Protein AF-A0A344LII2-F1 (afdb_monomer)

Mean predicted aligned error: 3.43 Å

Solvent-accessible surface area (backbone atoms only — not comparable to full-atom values): 6948 Å² total; per-residue (Å²): 117,78,36,62,15,60,24,76,42,76,51,73,57,97,92,41,60,36,29,12,34,24,28,34,39,36,34,71,33,99,56,63,45,78,45,84,61,60,64,88,84,49,86,62,33,64,39,76,83,86,32,40,70,47,46,50,24,28,54,50,14,34,52,52,17,49,54,53,44,38,75,73,72,46,90,60,77,44,26,28,38,29,38,61,43,35,56,57,53,89,89,25,59,36,50,37,29,22,15,37,9,14,20,41,6,41,20,40,40,70,74,45,44,92,50,47,41,82,48,80,72,102,44,46,43,72,42,76,50,75,84,129

pLDDT: mean 93.71, std 7.18, range [53.44, 98.75]

Nearest PDB structures (foldseek):
  7cdw-assembly1_A  TM=7.729E-01  e=9.338E-08  Mycobacterium tuberculosis H37Rv
  1dar-assembly1_A  TM=8.209E-01  e=4.385E-07  Thermus thermophilus HB8
  2rdo-assembly1_7  TM=7.997E-01  e=1.043E-06  Escherichia coli
  7cdw-assembly1_B  TM=6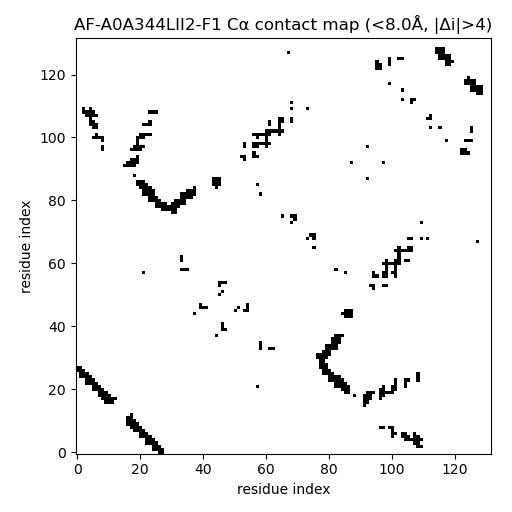.835E-01  e=1.353E-07  Mycobacterium tuberculosis H37Rv
  4fn5-assembly1_A  TM=7.026E-01  e=1.586E-05  Pseudomonas aeruginosa PAO1

Secondary structure (DSSP, 8-state):
--EEEEEEEEEEETTEEEEEEEEEEEEE-SS-EEEE-SPTT-TTB--TTTSHHHHHHHHHHHHHHHHHHHHTT---TTEEEEEEE-B--TTTB-HHHHHHHHHHHHHHHTT-GGGEEEEESSSEEEEEPPP-

Foldseek 3Di:
DKFKFKDWDWDDDPNATATKIWIKIKDFAPFEEEEEDADAPPQFADHCPPRVLLVVLLSQLLVVLLVQCVVVVADPGRMYMYGHGIGDDPRRYDSLNNSPRSNLRSCRRRVNNVQWDWDDDVGTDIDGDDDD

Structure (mmCIF, N/CA/C/O backbone):
data_AF-A0A344LII2-F1
#
_entry.id   AF-A0A344LII2-F1
#
loop_
_atom_site.group_PDB
_atom_site.id
_atom_site.type_symbol
_atom_site.label_atom_id
_atom_site.label_alt_id
_atom_site.label_comp_id
_atom_site.label_asym_id
_atom_site.label_entity_id
_atom_site.label_seq_id
_atom_site.pdbx_PDB_ins_code
_atom_site.Cartn_x
_atom_site.Cartn_y
_atom_site.Cartn_z
_atom_site.occupancy
_atom_site.B_iso_or_equiv
_atom_site.auth_seq_id
_atom_site.auth_comp_id
_atom_site.auth_asym_id
_atom_site.auth_atom_id
_atom_site.pdbx_PDB_model_num
ATOM 1 N N . MET A 1 1 ? -9.701 13.115 11.798 1.00 78.31 1 MET A N 1
ATOM 2 C CA . MET A 1 1 ? -8.265 13.469 11.869 1.00 78.31 1 MET A CA 1
ATOM 3 C C . MET A 1 1 ? -7.555 12.770 10.722 1.00 78.31 1 MET A C 1
ATOM 5 O O . MET A 1 1 ? -7.909 11.632 10.450 1.00 78.31 1 MET A O 1
ATOM 9 N N . THR A 1 2 ? -6.624 13.436 10.040 1.00 92.75 2 THR A N 1
ATOM 10 C CA . THR A 1 2 ? -5.835 12.817 8.960 1.00 92.75 2 THR A CA 1
ATOM 11 C C . THR A 1 2 ? -4.750 11.922 9.552 1.00 92.75 2 THR A C 1
ATOM 13 O O . THR A 1 2 ? -4.070 12.343 10.488 1.00 92.75 2 THR A O 1
ATOM 16 N N . ARG A 1 3 ? -4.586 10.711 9.015 1.00 97.00 3 ARG A N 1
ATOM 17 C CA . ARG A 1 3 ? -3.518 9.766 9.378 1.00 97.00 3 ARG A CA 1
ATOM 18 C C . ARG A 1 3 ? -2.672 9.451 8.149 1.00 97.00 3 ARG A C 1
ATOM 20 O O . ARG A 1 3 ? -3.129 9.603 7.017 1.00 97.00 3 ARG A O 1
ATOM 27 N N . VAL A 1 4 ? -1.438 9.034 8.375 1.00 98.44 4 VAL A N 1
ATOM 28 C CA . VAL A 1 4 ? -0.518 8.585 7.329 1.00 98.44 4 VAL A CA 1
ATOM 29 C C . VAL A 1 4 ? 0.030 7.249 7.783 1.00 98.44 4 VAL A C 1
ATOM 31 O O . VAL A 1 4 ? 0.334 7.108 8.964 1.00 98.44 4 VAL A O 1
ATOM 34 N N . GLY A 1 5 ? 0.135 6.307 6.855 1.00 98.50 5 GLY A N 1
ATOM 35 C CA . GLY A 1 5 ? 0.834 5.056 7.093 1.00 98.50 5 GLY A CA 1
ATOM 36 C C . GLY A 1 5 ? 1.766 4.733 5.943 1.00 98.50 5 GLY A C 1
ATOM 37 O O . GLY A 1 5 ? 1.548 5.165 4.807 1.00 98.50 5 GLY A O 1
ATOM 38 N N . GLU A 1 6 ? 2.843 4.029 6.245 1.00 98.50 6 GLU A N 1
ATOM 39 C CA . GLU A 1 6 ? 3.905 3.756 5.290 1.00 98.50 6 GLU A CA 1
ATOM 40 C C . GLU A 1 6 ? 4.548 2.409 5.581 1.00 98.50 6 GLU A C 1
ATOM 42 O O . GLU A 1 6 ? 4.914 2.114 6.714 1.00 98.50 6 GLU A O 1
ATOM 47 N N . PHE A 1 7 ? 4.758 1.603 4.542 1.00 98.25 7 PHE A N 1
ATOM 48 C CA . PHE A 1 7 ? 5.525 0.377 4.690 1.00 98.25 7 PHE A CA 1
ATOM 49 C C . PHE A 1 7 ? 6.483 0.174 3.529 1.00 98.25 7 PHE A C 1
ATOM 51 O O . PHE A 1 7 ? 6.113 0.299 2.360 1.00 98.25 7 PHE A O 1
ATOM 58 N N . ARG A 1 8 ? 7.727 -0.179 3.867 1.00 96.50 8 ARG A N 1
ATOM 59 C CA . ARG A 1 8 ? 8.783 -0.535 2.920 1.00 96.50 8 ARG A CA 1
ATOM 60 C C . ARG A 1 8 ? 9.226 -1.972 3.157 1.00 96.50 8 ARG A C 1
ATOM 62 O O . ARG A 1 8 ? 9.920 -2.272 4.127 1.00 96.50 8 ARG A O 1
ATOM 69 N N . LEU A 1 9 ? 8.896 -2.840 2.213 1.00 95.38 9 LEU A N 1
ATOM 70 C CA . LEU A 1 9 ? 9.478 -4.161 2.089 1.00 95.38 9 LEU A CA 1
ATOM 71 C C . LEU A 1 9 ? 10.742 -4.065 1.236 1.00 95.38 9 LEU A C 1
ATOM 73 O O . LEU A 1 9 ? 10.692 -3.697 0.068 1.00 95.38 9 LEU A O 1
ATOM 77 N N . GLN A 1 10 ? 11.882 -4.425 1.818 1.00 94.00 10 GLN A N 1
ATOM 78 C CA . GLN A 1 10 ? 13.121 -4.636 1.078 1.00 94.00 10 GLN A CA 1
ATOM 79 C C . GLN A 1 10 ? 13.845 -5.843 1.667 1.00 94.00 10 GLN A C 1
ATOM 81 O O . GLN A 1 10 ? 14.466 -5.754 2.727 1.00 94.00 10 GLN A O 1
ATOM 86 N N . ARG A 1 11 ? 13.703 -7.004 1.025 1.00 93.50 11 ARG A N 1
ATOM 87 C CA . ARG A 1 11 ? 14.237 -8.280 1.524 1.00 93.50 11 ARG A CA 1
ATOM 88 C C . ARG A 1 11 ? 14.723 -9.147 0.368 1.00 93.50 11 ARG A C 1
ATOM 90 O O . ARG A 1 11 ? 14.208 -9.058 -0.736 1.00 93.50 11 ARG A O 1
ATOM 97 N N . GLN A 1 12 ? 15.680 -10.030 0.641 1.00 92.56 12 GLN A N 1
ATOM 98 C CA . GLN A 1 12 ? 16.137 -11.045 -0.309 1.00 92.56 12 GLN A CA 1
ATOM 99 C C . GLN A 1 12 ? 15.658 -12.431 0.140 1.00 92.56 12 GLN A C 1
ATOM 101 O O . GLN A 1 12 ? 15.756 -12.774 1.323 1.00 92.56 12 GLN A O 1
ATOM 106 N N . LYS A 1 13 ? 15.147 -13.241 -0.792 1.00 91.56 13 LYS A N 1
ATOM 107 C CA . LYS A 1 13 ? 14.749 -14.640 -0.565 1.00 91.56 13 LYS A CA 1
ATOM 108 C C . LYS A 1 13 ? 15.155 -15.499 -1.757 1.00 91.56 13 LYS A C 1
ATOM 110 O O . LYS A 1 13 ? 14.941 -15.111 -2.900 1.00 91.56 13 LYS A O 1
ATOM 115 N N . ASN A 1 14 ? 15.748 -16.665 -1.490 1.00 89.19 14 ASN A N 1
ATOM 116 C CA . ASN A 1 14 ? 16.195 -17.619 -2.517 1.00 89.19 14 ASN A CA 1
ATOM 117 C C . ASN A 1 14 ? 17.069 -16.976 -3.615 1.00 89.19 14 ASN A C 1
ATOM 119 O O . ASN A 1 14 ? 16.919 -17.272 -4.793 1.00 89.19 14 ASN A O 1
ATOM 123 N N . GLY A 1 15 ? 17.949 -16.045 -3.232 1.00 89.19 15 GLY A N 1
ATOM 124 C CA . GLY A 1 15 ? 18.823 -15.329 -4.166 1.00 89.19 15 GLY A CA 1
ATOM 125 C C . GLY A 1 15 ? 18.171 -14.165 -4.925 1.00 89.19 15 GLY A C 1
ATOM 126 O O . GLY A 1 15 ? 18.907 -13.387 -5.519 1.00 89.19 15 GLY A O 1
ATOM 127 N N . ARG A 1 16 ? 16.846 -13.973 -4.849 1.00 90.25 16 ARG A N 1
ATOM 128 C CA . ARG A 1 16 ? 16.108 -12.878 -5.507 1.00 90.25 16 ARG A CA 1
ATOM 129 C C . ARG A 1 16 ? 15.772 -11.746 -4.530 1.00 90.25 16 ARG A C 1
ATOM 131 O O . ARG A 1 16 ? 15.392 -12.014 -3.387 1.00 90.25 16 ARG A O 1
ATOM 138 N N . GLY A 1 17 ? 15.936 -10.498 -4.969 1.00 90.88 17 GLY A N 1
ATOM 139 C CA . GLY A 1 17 ? 15.481 -9.306 -4.254 1.00 90.88 17 GLY A CA 1
ATOM 140 C C . GLY A 1 17 ? 13.976 -9.094 -4.416 1.00 90.88 17 GLY A C 1
ATOM 141 O O . GLY A 1 17 ? 13.404 -9.423 -5.452 1.00 90.88 17 GLY A O 1
ATOM 142 N N . TYR A 1 18 ? 13.342 -8.584 -3.365 1.00 93.06 18 TYR A N 1
ATOM 143 C CA . TYR A 1 18 ? 11.933 -8.216 -3.344 1.00 93.06 18 TYR A CA 1
ATOM 144 C C . TYR A 1 18 ? 11.799 -6.829 -2.739 1.00 93.06 18 TYR A C 1
ATOM 146 O O . TYR A 1 18 ? 12.246 -6.582 -1.609 1.00 93.06 18 TYR A O 1
ATOM 154 N N . PHE A 1 19 ? 11.161 -5.951 -3.495 1.00 94.62 19 PHE A N 1
ATOM 155 C CA . PHE A 1 19 ? 10.920 -4.575 -3.132 1.00 94.62 19 PHE A CA 1
ATOM 156 C C . PHE A 1 19 ? 9.446 -4.224 -3.315 1.00 94.62 19 PHE A C 1
ATOM 158 O O . PHE A 1 19 ? 8.845 -4.489 -4.353 1.00 94.62 19 PHE A O 1
ATOM 165 N N . GLY A 1 20 ? 8.893 -3.581 -2.295 1.00 95.00 20 GLY A N 1
ATOM 166 C CA . GLY A 1 20 ? 7.589 -2.942 -2.337 1.00 95.00 20 GLY A CA 1
ATOM 167 C C . GLY A 1 20 ? 7.582 -1.784 -1.355 1.00 95.00 20 GLY A C 1
ATOM 168 O O . GLY A 1 20 ? 8.055 -1.911 -0.227 1.00 95.00 20 GLY A O 1
ATOM 169 N N . HIS A 1 21 ? 7.074 -0.634 -1.770 1.00 97.00 21 HIS A N 1
ATOM 170 C CA . HIS A 1 21 ? 6.913 0.511 -0.884 1.00 97.00 21 HIS A CA 1
ATOM 171 C C . HIS A 1 21 ? 5.610 1.200 -1.212 1.00 97.00 21 HIS A C 1
ATOM 173 O O . HIS A 1 21 ? 5.367 1.512 -2.373 1.00 97.00 21 HIS A O 1
ATOM 179 N N . VAL A 1 22 ? 4.786 1.413 -0.194 1.00 98.31 22 VAL A N 1
ATOM 180 C CA . VAL A 1 22 ? 3.506 2.103 -0.320 1.00 98.31 22 VAL A CA 1
ATOM 181 C C . VAL A 1 22 ? 3.364 3.057 0.855 1.00 98.31 22 VAL A C 1
ATOM 183 O O . VAL A 1 22 ? 3.638 2.702 2.004 1.00 98.31 22 VAL A O 1
ATOM 186 N N . LYS A 1 23 ? 2.917 4.274 0.557 1.00 98.62 23 LYS A N 1
ATOM 187 C CA . LYS A 1 23 ? 2.514 5.280 1.533 1.00 98.62 23 LYS A CA 1
ATOM 188 C C . LYS A 1 23 ? 1.070 5.667 1.278 1.00 98.62 23 LYS A C 1
ATOM 190 O O . LYS A 1 23 ? 0.709 6.035 0.157 1.00 98.62 23 LYS A O 1
ATOM 195 N N . VAL A 1 24 ? 0.267 5.641 2.332 1.00 98.75 24 VAL A N 1
ATOM 196 C CA . VAL A 1 24 ? -1.145 6.009 2.288 1.00 98.75 24 VAL A CA 1
ATOM 197 C C . VAL A 1 24 ? -1.430 7.236 3.138 1.00 98.75 24 VAL A C 1
ATOM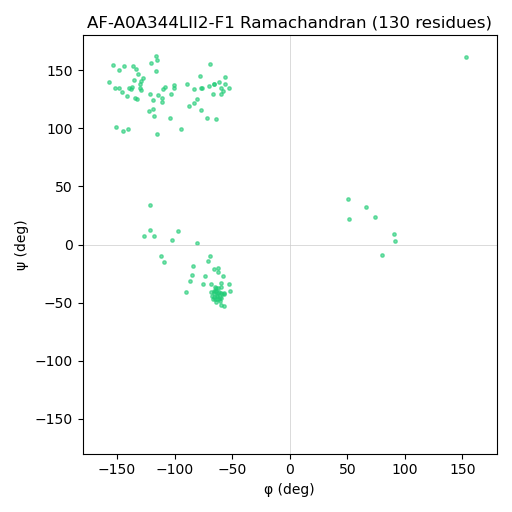 199 O O . VAL A 1 24 ? -0.804 7.472 4.173 1.00 98.75 24 VAL A O 1
ATOM 202 N N . ARG A 1 25 ? -2.420 8.014 2.711 1.00 98.69 25 ARG A N 1
ATOM 203 C CA . ARG A 1 25 ? -3.048 9.068 3.501 1.00 98.69 25 ARG A CA 1
ATOM 204 C C . ARG A 1 25 ? -4.492 8.674 3.760 1.00 98.69 25 ARG A C 1
ATOM 206 O O . ARG A 1 25 ? -5.223 8.368 2.827 1.00 98.69 25 ARG A O 1
ATOM 213 N N . VAL A 1 26 ? -4.898 8.714 5.020 1.00 98.12 26 VAL A N 1
ATOM 214 C CA . VAL A 1 26 ? -6.258 8.399 5.458 1.00 98.12 26 VAL A CA 1
ATOM 215 C C . VAL A 1 26 ? -6.929 9.680 5.933 1.00 98.12 26 VAL A C 1
ATOM 217 O O . VAL A 1 26 ? -6.434 10.343 6.848 1.00 98.12 26 VAL A O 1
ATOM 220 N N . THR A 1 27 ? -8.061 10.035 5.338 1.00 97.69 27 THR A N 1
ATOM 221 C CA . THR A 1 27 ? -8.842 11.231 5.684 1.00 97.69 27 THR A CA 1
ATOM 222 C C . THR A 1 27 ? -10.296 10.866 5.963 1.00 97.69 27 THR A C 1
ATOM 224 O O . THR A 1 27 ? -10.836 10.007 5.269 1.00 97.69 27 THR A O 1
ATOM 227 N N . PRO A 1 28 ? -10.970 11.516 6.931 1.00 96.50 28 PRO A N 1
ATOM 228 C CA . PRO A 1 28 ? -12.408 11.339 7.110 1.00 96.50 28 PRO A CA 1
ATOM 229 C C . PRO A 1 28 ? -13.170 11.658 5.820 1.00 96.50 28 PRO A C 1
ATOM 231 O O . PRO A 1 28 ? -12.863 12.643 5.150 1.00 96.50 28 PRO A O 1
ATOM 234 N N . SER A 1 29 ? -14.164 10.842 5.491 1.00 95.31 29 SER A N 1
ATOM 235 C CA . SER A 1 29 ? -15.003 10.993 4.304 1.00 95.31 29 SER A CA 1
ATOM 236 C C . SER A 1 29 ? -16.410 10.469 4.582 1.00 95.31 29 SER A C 1
ATOM 238 O O . SER A 1 29 ? -16.593 9.533 5.355 1.00 95.31 29 SER A O 1
ATOM 240 N N . ALA A 1 30 ? -17.417 11.038 3.915 1.00 91.19 30 ALA A N 1
ATOM 241 C CA . ALA A 1 30 ? -18.780 10.506 3.955 1.00 91.19 30 ALA A CA 1
ATOM 242 C C . ALA A 1 30 ? -18.888 9.122 3.286 1.00 91.19 30 ALA A C 1
ATOM 244 O O . ALA A 1 30 ? -19.834 8.380 3.540 1.00 91.19 30 ALA A O 1
ATOM 245 N N . THR A 1 31 ? -17.935 8.773 2.417 1.00 90.56 31 THR A N 1
ATOM 246 C CA . THR A 1 31 ? -17.910 7.501 1.693 1.00 90.56 31 THR A CA 1
ATOM 247 C C . THR A 1 31 ? -16.514 6.900 1.736 1.00 90.56 31 THR A C 1
ATOM 249 O O . THR A 1 31 ? -15.537 7.546 1.344 1.00 90.56 31 THR A O 1
ATOM 252 N N . SER A 1 32 ? -16.432 5.649 2.189 1.00 93.44 32 SER A N 1
ATOM 253 C CA . SER A 1 32 ? -15.179 4.902 2.198 1.00 93.44 32 SER A CA 1
ATOM 254 C C . SER A 1 32 ? -14.715 4.623 0.772 1.00 93.44 32 SER A C 1
ATOM 256 O O . SER A 1 32 ? -15.491 4.150 -0.057 1.00 93.44 32 SER A O 1
ATOM 258 N N . SER A 1 33 ? -13.457 4.928 0.470 1.00 96.69 33 SER A N 1
ATOM 259 C CA . SER A 1 33 ? -12.886 4.717 -0.864 1.00 96.69 33 SER A CA 1
ATOM 260 C C . SER A 1 33 ? -11.376 4.521 -0.801 1.00 96.69 33 SER A C 1
ATOM 262 O O . SER A 1 33 ? -10.722 4.996 0.125 1.00 96.69 33 SER A O 1
ATOM 264 N N . VAL A 1 34 ? -10.839 3.817 -1.797 1.00 98.19 34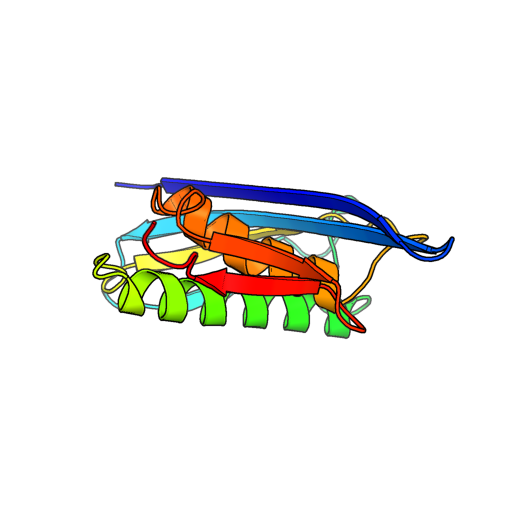 VAL A N 1
ATOM 265 C CA . VAL A 1 34 ? -9.399 3.675 -2.032 1.00 98.19 34 VAL A CA 1
ATOM 266 C C . VAL A 1 34 ? -9.093 4.253 -3.404 1.00 98.19 34 VAL A C 1
ATOM 268 O O . VAL A 1 34 ? -9.700 3.826 -4.389 1.00 98.19 34 VAL A O 1
ATOM 271 N N . SER A 1 35 ? -8.169 5.206 -3.477 1.00 98.00 35 SER A N 1
ATOM 272 C CA . SER A 1 35 ? -7.818 5.881 -4.727 1.00 98.00 35 SER A CA 1
ATOM 273 C C . SER A 1 35 ? -6.314 6.046 -4.904 1.00 98.00 35 SER A C 1
ATOM 275 O O . SER A 1 35 ? -5.550 6.147 -3.944 1.00 98.00 35 SER A O 1
ATOM 277 N N . TRP A 1 36 ? -5.897 6.118 -6.163 1.00 98.00 36 TRP A N 1
ATOM 278 C CA . TRP A 1 36 ? -4.552 6.522 -6.544 1.00 98.00 36 TRP A CA 1
ATOM 279 C C . TRP A 1 36 ? -4.473 8.050 -6.572 1.00 98.00 36 TRP A C 1
ATOM 281 O O . TRP A 1 36 ? -5.252 8.682 -7.282 1.00 98.00 36 TRP A O 1
ATOM 291 N N . ALA A 1 37 ? -3.573 8.647 -5.793 1.00 97.44 37 ALA A N 1
ATOM 292 C CA . ALA A 1 37 ? -3.411 10.102 -5.706 1.00 97.44 37 ALA A CA 1
ATOM 293 C C . ALA A 1 37 ? -1.994 10.567 -6.079 1.00 97.44 37 ALA A C 1
ATOM 295 O O . ALA A 1 37 ? -1.632 11.719 -5.829 1.00 97.44 37 ALA A O 1
ATOM 296 N N . ILE A 1 38 ? -1.185 9.681 -6.665 1.00 96.25 38 ILE A N 1
ATOM 297 C CA . ILE A 1 38 ? 0.130 10.031 -7.200 1.00 96.25 38 ILE A CA 1
ATOM 298 C C . ILE A 1 38 ? -0.073 10.671 -8.580 1.00 96.25 38 ILE A C 1
ATOM 300 O O . ILE A 1 38 ? -0.723 10.054 -9.427 1.00 96.25 38 ILE A O 1
ATOM 304 N N . PRO A 1 39 ? 0.454 11.884 -8.824 1.00 91.81 39 PRO A N 1
ATOM 305 C CA . PRO A 1 39 ? 0.378 12.516 -10.134 1.00 91.81 39 PRO A CA 1
ATOM 306 C C . PRO A 1 39 ? 1.089 11.695 -11.210 1.00 91.81 39 PRO A C 1
ATOM 308 O O . PRO A 1 39 ? 2.198 11.201 -10.992 1.00 91.81 39 PRO A O 1
ATOM 311 N N . ASP A 1 40 ? 0.488 11.630 -12.397 1.00 86.12 40 ASP A N 1
ATOM 312 C CA . ASP A 1 40 ? 1.169 11.095 -13.573 1.00 86.12 40 ASP A CA 1
ATOM 313 C C . ASP A 1 40 ? 2.455 11.898 -13.836 1.00 86.12 40 ASP A C 1
ATOM 315 O O . ASP A 1 40 ? 2.456 13.133 -13.844 1.00 86.12 40 ASP A O 1
ATOM 319 N N . GLY A 1 41 ? 3.562 11.190 -14.055 1.00 83.69 41 GLY A N 1
ATOM 320 C CA . GLY A 1 41 ? 4.875 11.779 -14.304 1.00 83.69 41 GLY A CA 1
ATOM 321 C C . GLY A 1 41 ? 5.747 11.998 -13.066 1.00 83.69 41 GLY A C 1
ATOM 322 O O . GLY A 1 41 ? 6.849 12.518 -13.230 1.00 83.69 41 GLY A O 1
ATOM 323 N N . ASP A 1 42 ? 5.319 11.599 -11.859 1.00 89.75 42 ASP A N 1
ATOM 324 C CA . ASP A 1 42 ? 6.224 11.508 -10.701 1.00 89.75 42 ASP A CA 1
ATOM 325 C C . ASP A 1 42 ? 7.300 10.431 -10.950 1.00 89.75 42 ASP A C 1
ATOM 327 O O . ASP A 1 42 ? 6.992 9.241 -10.894 1.00 89.75 42 ASP A O 1
ATOM 331 N N . PRO A 1 43 ? 8.572 10.799 -11.186 1.00 86.69 43 PRO A N 1
ATOM 332 C CA . PRO A 1 43 ? 9.600 9.839 -11.577 1.00 86.69 43 PRO A CA 1
ATOM 333 C C . PRO A 1 43 ? 10.017 8.895 -10.443 1.00 86.69 43 PRO A C 1
ATOM 335 O O . PRO A 1 43 ? 10.713 7.916 -10.701 1.00 86.69 43 PRO A O 1
ATOM 338 N N . ALA A 1 44 ? 9.657 9.197 -9.192 1.00 88.56 44 ALA A N 1
ATOM 339 C CA . ALA A 1 44 ? 9.991 8.351 -8.053 1.00 88.56 44 ALA A CA 1
ATOM 340 C C . ALA A 1 44 ? 8.986 7.208 -7.859 1.00 88.56 44 ALA A C 1
ATOM 342 O O . ALA A 1 44 ? 9.301 6.234 -7.170 1.00 88.56 44 ALA A O 1
ATOM 343 N N . SER A 1 45 ? 7.793 7.321 -8.446 1.00 92.62 45 SER A N 1
ATOM 344 C CA . SER A 1 45 ? 6.665 6.442 -8.158 1.00 92.62 45 SER A CA 1
ATOM 345 C C . SER A 1 45 ? 6.242 5.598 -9.362 1.00 92.62 45 SER A C 1
ATOM 347 O O . SER A 1 45 ? 6.510 5.944 -10.512 1.00 92.62 45 SER A O 1
ATOM 349 N N . LEU A 1 46 ? 5.543 4.497 -9.088 1.00 92.75 46 LEU A N 1
ATOM 350 C CA . LEU A 1 46 ? 4.865 3.677 -10.091 1.00 92.75 46 LEU A CA 1
ATOM 351 C C . LEU A 1 46 ? 3.878 4.527 -10.902 1.00 92.75 46 LEU A C 1
ATOM 353 O O . LEU A 1 46 ? 3.221 5.419 -10.364 1.00 92.75 46 LEU A O 1
ATOM 357 N N . GLN A 1 47 ? 3.753 4.230 -12.191 1.00 92.38 47 GLN A N 1
ATOM 358 C CA . GLN A 1 47 ? 2.878 4.941 -13.117 1.00 92.38 47 GLN A CA 1
ATOM 359 C C . GLN A 1 47 ? 1.701 4.062 -13.534 1.00 92.38 47 GLN A C 1
ATOM 361 O O . GLN A 1 47 ? 1.884 2.928 -13.970 1.00 92.38 47 GLN A O 1
ATOM 366 N N . THR A 1 48 ? 0.487 4.616 -13.506 1.00 91.50 48 THR A N 1
ATOM 367 C CA . THR A 1 48 ? -0.769 3.903 -13.825 1.00 91.50 48 THR A CA 1
ATOM 368 C C . THR A 1 48 ? -0.749 3.193 -15.181 1.00 91.50 48 THR A C 1
ATOM 370 O O . THR A 1 48 ? -1.334 2.124 -15.332 1.00 91.50 48 THR A O 1
ATOM 373 N N . ARG A 1 49 ? -0.056 3.768 -16.173 1.00 88.38 49 ARG A N 1
ATOM 374 C CA . ARG A 1 49 ? 0.043 3.204 -17.525 1.00 88.38 49 ARG A CA 1
ATOM 375 C C . ARG A 1 49 ? 1.223 2.252 -17.721 1.00 88.38 49 ARG A C 1
ATOM 377 O O . ARG A 1 49 ? 1.072 1.278 -18.451 1.00 88.38 49 ARG A O 1
ATOM 384 N N . ALA A 1 50 ? 2.393 2.573 -17.171 1.00 88.94 50 ALA A N 1
ATOM 385 C CA . ALA A 1 50 ? 3.614 1.799 -17.413 1.00 88.94 50 ALA A CA 1
ATOM 386 C C . ALA A 1 50 ? 3.754 0.614 -16.449 1.00 88.94 50 ALA A C 1
ATOM 388 O O . ALA A 1 50 ? 4.260 -0.427 -16.847 1.00 88.94 50 ALA A O 1
ATOM 389 N N . ASP A 1 51 ? 3.239 0.762 -15.229 1.00 92.06 51 ASP A N 1
ATOM 390 C CA . ASP A 1 51 ? 3.417 -0.165 -14.113 1.00 92.06 5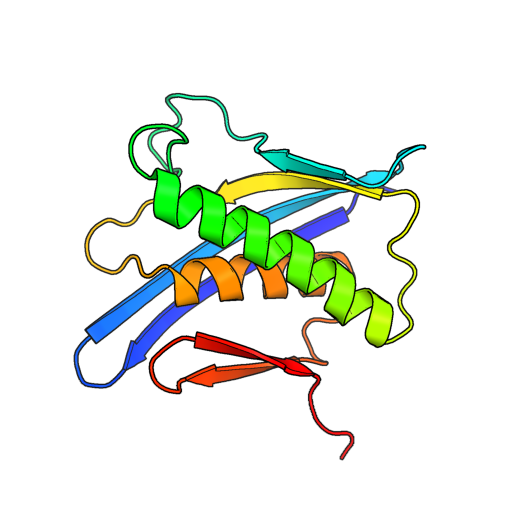1 ASP A CA 1
ATOM 391 C C . ASP A 1 51 ? 2.062 -0.694 -13.612 1.00 92.06 51 ASP A C 1
ATOM 393 O O . ASP A 1 51 ? 1.862 -0.900 -12.414 1.00 92.06 51 ASP A O 1
ATOM 397 N N . ALA A 1 52 ? 1.100 -0.866 -14.528 1.00 93.88 52 ALA A N 1
ATOM 398 C CA . ALA A 1 52 ? -0.298 -1.165 -14.211 1.00 93.88 52 ALA A CA 1
ATOM 399 C C . ALA A 1 52 ? -0.464 -2.363 -13.258 1.00 93.88 52 ALA A C 1
ATOM 401 O O . ALA A 1 52 ? -1.269 -2.295 -12.336 1.00 93.88 52 ALA A O 1
ATOM 402 N N . GLU A 1 53 ? 0.329 -3.426 -13.426 1.00 95.56 53 GLU A N 1
ATOM 403 C CA . GLU A 1 53 ? 0.289 -4.608 -12.550 1.00 95.56 53 GLU A CA 1
ATOM 404 C C . GLU A 1 53 ? 0.657 -4.276 -11.095 1.00 95.56 53 GLU A C 1
ATOM 406 O O . GLU A 1 53 ? -0.034 -4.682 -10.162 1.00 95.56 53 GLU A O 1
ATOM 411 N N . PHE A 1 54 ? 1.679 -3.445 -10.885 1.00 96.25 54 PHE A N 1
ATOM 412 C CA . PHE A 1 54 ? 2.110 -3.027 -9.553 1.00 96.25 54 PHE A CA 1
ATOM 413 C C . PHE A 1 54 ? 1.166 -1.990 -8.940 1.00 96.25 54 PHE A C 1
ATOM 415 O O . PHE A 1 54 ? 0.947 -1.994 -7.729 1.00 96.25 54 PHE A O 1
ATOM 422 N N . VAL A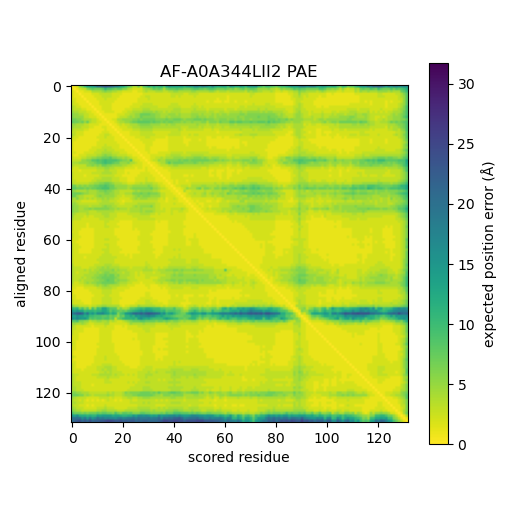 1 55 ? 0.579 -1.116 -9.761 1.00 96.81 55 VAL A N 1
ATOM 423 C CA . VAL A 1 55 ? -0.454 -0.169 -9.317 1.00 96.81 55 VAL A CA 1
ATOM 424 C C . VAL A 1 55 ? -1.693 -0.918 -8.832 1.00 96.81 55 VAL A C 1
ATOM 426 O O . VAL A 1 55 ? -2.186 -0.639 -7.737 1.00 96.81 55 VAL A O 1
ATOM 429 N N . GLU A 1 56 ? -2.160 -1.911 -9.589 1.00 97.81 56 GLU A N 1
ATOM 430 C CA . GLU A 1 56 ? -3.272 -2.763 -9.166 1.00 97.81 56 GLU A CA 1
ATOM 431 C C . GLU A 1 56 ? -2.913 -3.584 -7.923 1.00 97.81 56 GLU A C 1
ATOM 433 O O . GLU A 1 56 ? -3.724 -3.659 -6.999 1.00 97.81 56 GLU A O 1
ATOM 438 N N . ALA A 1 57 ? -1.688 -4.114 -7.827 1.00 97.94 57 ALA A N 1
ATOM 439 C CA . ALA A 1 57 ? -1.217 -4.804 -6.626 1.00 97.94 57 ALA A CA 1
ATOM 440 C C . ALA A 1 57 ? -1.227 -3.890 -5.387 1.00 97.94 57 ALA A C 1
ATOM 442 O O . ALA A 1 57 ? -1.669 -4.308 -4.316 1.00 97.94 57 ALA A O 1
ATOM 443 N N . ALA A 1 58 ? -0.805 -2.629 -5.522 1.00 98.38 58 ALA A N 1
ATOM 444 C CA . ALA A 1 58 ? -0.835 -1.653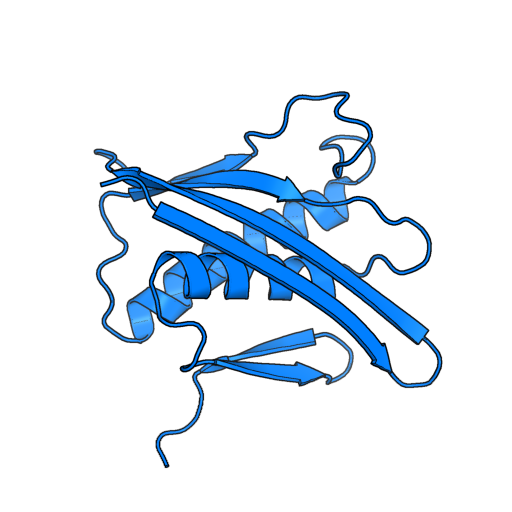 -4.434 1.00 98.38 58 ALA A CA 1
ATOM 445 C C . ALA A 1 58 ? -2.275 -1.317 -4.012 1.00 98.38 58 ALA A C 1
ATOM 447 O O . ALA A 1 58 ? -2.586 -1.309 -2.820 1.00 98.38 58 ALA A O 1
ATOM 448 N N . LEU A 1 59 ? -3.169 -1.076 -4.978 1.00 98.69 59 LEU A N 1
ATOM 449 C CA . LEU A 1 59 ? -4.586 -0.802 -4.721 1.00 98.69 59 LEU A CA 1
ATOM 450 C C . LEU A 1 59 ? -5.284 -1.993 -4.058 1.00 98.69 59 LEU A C 1
ATOM 452 O O . LEU A 1 59 ? -6.034 -1.802 -3.099 1.00 98.69 59 LEU A O 1
ATOM 456 N N . ALA A 1 60 ? -5.035 -3.210 -4.546 1.00 98.62 60 ALA A N 1
ATOM 457 C CA . ALA A 1 60 ? -5.537 -4.441 -3.94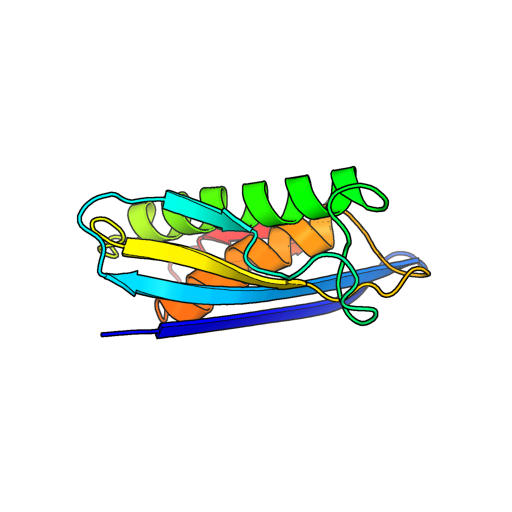9 1.00 98.62 60 ALA A CA 1
ATOM 458 C C . ALA A 1 60 ? -5.011 -4.613 -2.518 1.00 98.62 60 ALA A C 1
ATOM 460 O O . ALA A 1 60 ? -5.804 -4.815 -1.606 1.00 98.62 60 ALA A O 1
ATOM 461 N N . GLY A 1 61 ? -3.709 -4.409 -2.295 1.00 98.56 61 GLY A N 1
ATOM 462 C CA . GLY A 1 61 ? -3.104 -4.483 -0.966 1.00 98.56 61 GLY A CA 1
ATOM 463 C C . GLY A 1 61 ? -3.719 -3.499 0.029 1.00 98.56 61 GLY A C 1
ATOM 464 O O . GLY A 1 61 ? -4.018 -3.861 1.162 1.00 98.56 61 GLY A O 1
ATOM 465 N N . VAL A 1 62 ? -3.983 -2.259 -0.389 1.00 98.75 62 VAL A N 1
ATOM 466 C CA . VAL A 1 62 ? -4.650 -1.266 0.469 1.00 98.75 62 VAL A CA 1
ATOM 467 C C . VAL A 1 62 ? -6.096 -1.666 0.790 1.00 98.75 62 VAL A C 1
ATOM 469 O O . VAL A 1 62 ? -6.532 -1.508 1.931 1.00 98.75 62 VAL A O 1
ATOM 472 N N . ARG A 1 63 ? -6.845 -2.205 -0.180 1.00 98.62 63 ARG A N 1
ATOM 473 C CA . ARG A 1 63 ? -8.217 -2.700 0.048 1.00 98.62 63 ARG A CA 1
ATOM 474 C C . ARG A 1 63 ? -8.225 -3.877 1.026 1.00 98.62 63 ARG A C 1
ATOM 476 O O . ARG A 1 63 ? -8.928 -3.818 2.031 1.00 98.62 63 ARG A O 1
ATOM 483 N N . ASP A 1 64 ? -7.374 -4.870 0.791 1.00 98.38 64 ASP A N 1
ATOM 484 C CA . ASP A 1 64 ? -7.242 -6.040 1.660 1.00 98.38 64 ASP A CA 1
ATOM 485 C C . ASP A 1 64 ? -6.775 -5.639 3.067 1.00 98.38 64 ASP A C 1
ATOM 487 O O . ASP A 1 64 ? -7.253 -6.172 4.066 1.00 98.38 64 ASP A O 1
ATOM 491 N N . GLY A 1 65 ? -5.885 -4.646 3.173 1.00 98.12 65 GLY A N 1
ATOM 492 C CA . GLY A 1 65 ? -5.455 -4.083 4.451 1.00 98.12 65 GLY A CA 1
ATOM 493 C C . GLY A 1 65 ? -6.593 -3.453 5.246 1.00 98.12 65 GLY A C 1
ATOM 494 O O . GLY A 1 65 ? -6.675 -3.667 6.456 1.00 98.12 65 GLY A O 1
ATOM 495 N N . LEU A 1 66 ? -7.505 -2.730 4.589 1.00 97.75 66 LEU A N 1
ATOM 496 C CA . LEU A 1 66 ? -8.700 -2.194 5.248 1.00 97.75 66 LEU A CA 1
ATOM 497 C C . LEU A 1 66 ? -9.603 -3.313 5.768 1.00 97.75 66 LEU A C 1
ATOM 499 O O . LEU A 1 66 ? -10.075 -3.234 6.903 1.00 97.75 66 LEU A O 1
ATOM 503 N N . ASP A 1 67 ? -9.814 -4.361 4.973 1.00 97.12 67 ASP A N 1
ATOM 504 C CA . ASP A 1 67 ? -10.646 -5.498 5.369 1.00 97.12 67 ASP A CA 1
ATOM 505 C C . ASP A 1 67 ? -10.030 -6.278 6.539 1.00 97.12 67 ASP A C 1
ATOM 507 O O . ASP A 1 67 ? -10.727 -6.620 7.498 1.00 97.12 67 ASP A O 1
ATOM 511 N N . LEU A 1 68 ? -8.713 -6.486 6.519 1.00 96.75 68 LEU A N 1
ATOM 512 C CA . LEU A 1 68 ? -7.975 -7.130 7.602 1.00 96.75 68 LEU A CA 1
ATOM 513 C C . LEU A 1 68 ? -8.001 -6.307 8.896 1.00 96.75 68 LEU A C 1
ATOM 515 O O . LEU A 1 68 ? -8.284 -6.844 9.966 1.00 96.75 68 LEU A O 1
ATOM 519 N N . VAL A 1 69 ? -7.746 -5.000 8.817 1.00 96.38 69 VAL A N 1
ATOM 520 C CA . VAL A 1 69 ? -7.802 -4.104 9.982 1.00 96.38 69 VAL A CA 1
ATOM 521 C C . VAL A 1 69 ? -9.228 -4.026 10.544 1.00 96.38 69 VAL A C 1
ATOM 523 O O . VAL A 1 69 ? -9.400 -4.057 11.766 1.00 96.38 69 VAL A O 1
ATOM 526 N N . ARG A 1 70 ? -10.260 -4.032 9.687 1.00 95.81 70 ARG A N 1
ATOM 527 C CA . ARG A 1 70 ? -11.667 -4.139 10.113 1.00 95.81 70 ARG A CA 1
ATOM 528 C C . ARG A 1 70 ? -11.926 -5.443 10.869 1.00 95.81 70 ARG A C 1
ATOM 530 O O . ARG A 1 70 ? -12.545 -5.421 11.931 1.00 95.81 70 ARG A O 1
ATOM 537 N N . ALA A 1 71 ? -11.428 -6.571 10.362 1.00 95.31 71 ALA A N 1
ATOM 538 C CA . ALA A 1 71 ? -11.586 -7.878 11.003 1.00 95.31 71 ALA A CA 1
ATOM 539 C C . ALA A 1 71 ? -10.920 -7.955 12.393 1.00 95.31 71 ALA A C 1
ATOM 541 O O . ALA A 1 71 ? -11.348 -8.737 13.239 1.00 95.31 71 ALA A O 1
ATOM 542 N N . LEU A 1 72 ? -9.920 -7.109 12.659 1.00 93.81 72 LEU A N 1
ATOM 543 C CA . LEU A 1 72 ? -9.280 -6.959 13.971 1.00 93.81 72 LEU A CA 1
ATOM 544 C C . LEU A 1 72 ? -10.059 -6.072 14.963 1.00 93.81 72 LEU A C 1
ATOM 546 O O . LEU A 1 72 ? -9.590 -5.880 16.093 1.00 93.81 72 LEU A O 1
ATOM 550 N N . GLY A 1 73 ? -11.225 -5.551 14.561 1.00 93.94 73 GLY A N 1
ATOM 551 C CA . GLY A 1 73 ? -12.114 -4.720 15.378 1.00 93.94 73 GLY A CA 1
ATOM 552 C C . GLY A 1 73 ? -11.857 -3.215 15.279 1.00 93.94 73 GLY A C 1
ATOM 553 O O . GLY A 1 73 ? -12.428 -2.453 16.057 1.00 93.94 73 GLY A O 1
ATOM 554 N N . THR A 1 74 ? -11.006 -2.771 14.353 1.00 93.50 74 THR A N 1
ATOM 555 C CA . THR A 1 74 ? -10.719 -1.347 14.155 1.00 93.50 74 THR A CA 1
ATOM 556 C C . THR A 1 74 ? -11.778 -0.700 13.263 1.00 93.50 74 THR A C 1
ATOM 558 O O . THR A 1 74 ? -12.115 -1.217 12.198 1.00 93.50 74 THR A O 1
ATOM 561 N N . GLU A 1 75 ? -12.278 0.468 13.666 1.00 92.06 75 GLU A N 1
ATOM 562 C CA . GLU A 1 75 ? -13.203 1.260 12.853 1.00 92.06 75 GLU A CA 1
ATOM 563 C C . GLU A 1 75 ? -12.469 1.887 11.657 1.00 92.06 75 GLU A C 1
ATOM 565 O O . GLU A 1 75 ? -11.646 2.795 11.812 1.00 92.06 75 GLU A O 1
ATOM 570 N N . VAL A 1 76 ? -12.761 1.376 10.458 1.00 92.31 76 VAL A N 1
ATOM 571 C CA . VAL A 1 76 ? -12.196 1.857 9.184 1.00 92.31 76 VAL A CA 1
ATOM 572 C C . VAL A 1 76 ? -13.216 2.592 8.314 1.00 92.31 76 VAL A C 1
ATOM 574 O O . VAL A 1 76 ? -12.836 3.293 7.378 1.00 92.31 76 VAL A O 1
ATOM 577 N N . ASP A 1 77 ? -14.509 2.456 8.610 1.00 93.00 77 ASP A N 1
ATOM 578 C CA . ASP A 1 77 ? -15.565 3.094 7.827 1.00 93.00 77 ASP A CA 1
ATOM 579 C C . ASP A 1 77 ? -15.551 4.618 8.017 1.00 93.00 77 ASP A C 1
ATOM 581 O O . ASP A 1 77 ? -15.013 5.138 8.996 1.00 93.00 77 ASP A O 1
ATOM 585 N N . GLY A 1 78 ? -16.078 5.357 7.037 1.00 94.12 78 GLY A N 1
ATOM 586 C CA . GLY A 1 78 ? -16.052 6.823 7.060 1.00 94.12 78 GLY A CA 1
ATOM 587 C C . GLY A 1 78 ? -14.676 7.426 6.754 1.00 94.12 78 GLY A C 1
ATOM 588 O O . GLY A 1 78 ? -14.392 8.558 7.151 1.00 94.12 78 GLY A O 1
ATOM 589 N N . HIS A 1 79 ? -13.809 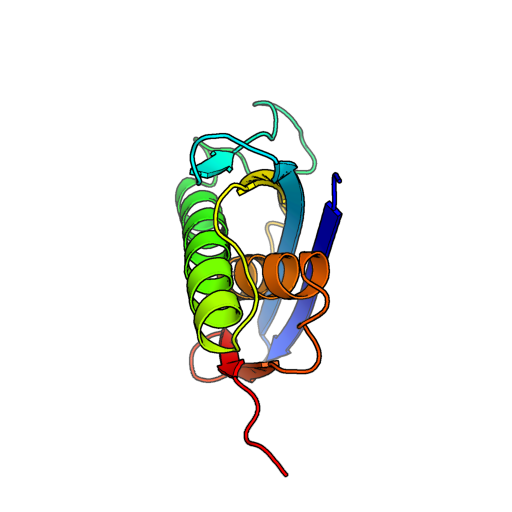6.683 6.056 1.00 95.94 79 HIS A N 1
ATOM 590 C CA . HIS A 1 79 ? -12.475 7.138 5.673 1.00 95.94 79 HIS A CA 1
ATOM 591 C C . HIS A 1 79 ? -12.192 6.910 4.184 1.00 95.94 79 HIS A C 1
ATOM 593 O O . HIS A 1 79 ? -12.421 5.831 3.644 1.00 95.94 79 HIS A O 1
ATOM 599 N N . GLN A 1 80 ? -11.635 7.923 3.527 1.00 97.25 80 GLN A N 1
ATOM 600 C CA . GLN A 1 80 ? -10.970 7.784 2.235 1.00 97.25 80 GLN A CA 1
ATOM 601 C C . GLN A 1 80 ? -9.493 7.460 2.472 1.00 97.25 80 GLN A C 1
ATOM 603 O O . GLN A 1 80 ? -8.854 8.068 3.335 1.00 97.25 80 GLN A O 1
ATOM 608 N N . VAL A 1 81 ? -8.955 6.526 1.689 1.00 98.38 81 VAL A N 1
ATOM 609 C CA . VAL A 1 81 ? -7.542 6.149 1.689 1.00 98.38 81 VAL A CA 1
ATOM 610 C C . VAL A 1 81 ? -6.942 6.429 0.320 1.00 98.38 81 VAL A C 1
ATOM 612 O O . VAL A 1 81 ? -7.317 5.832 -0.686 1.00 98.38 81 VAL A O 1
ATOM 615 N N . GLU A 1 82 ? -5.985 7.339 0.284 1.00 98.56 82 GLU A N 1
ATOM 616 C CA . GLU A 1 82 ? -5.250 7.696 -0.921 1.00 98.56 82 GLU A CA 1
ATOM 617 C C . GLU A 1 82 ? -3.868 7.052 -0.890 1.00 98.56 82 GLU A C 1
ATOM 619 O O . GLU A 1 82 ? -3.134 7.230 0.084 1.00 98.56 82 GLU A O 1
ATOM 624 N N . ILE A 1 83 ? -3.470 6.364 -1.960 1.00 98.62 83 ILE A N 1
ATOM 625 C CA . ILE A 1 83 ? -2.061 6.025 -2.181 1.00 98.62 83 ILE A CA 1
ATOM 626 C C . ILE A 1 83 ? -1.366 7.288 -2.681 1.00 98.62 83 ILE A C 1
ATOM 628 O O . ILE A 1 83 ? -1.694 7.802 -3.750 1.00 98.62 83 ILE A O 1
ATOM 632 N N . VAL A 1 84 ? -0.428 7.799 -1.886 1.00 98.00 84 VAL A N 1
ATOM 633 C CA . VAL A 1 84 ? 0.252 9.084 -2.130 1.00 98.00 84 VAL A CA 1
ATOM 634 C C . VAL A 1 84 ? 1.724 8.918 -2.488 1.00 98.00 84 VAL A C 1
ATOM 636 O O . VAL A 1 84 ? 2.365 9.887 -2.880 1.00 98.00 84 VAL A O 1
ATOM 639 N N . GLN A 1 85 ? 2.259 7.706 -2.343 1.00 97.12 85 GLN A N 1
ATOM 640 C CA . GLN A 1 85 ? 3.580 7.327 -2.827 1.00 97.12 85 GLN A CA 1
ATOM 641 C C . GLN A 1 85 ? 3.637 5.810 -3.008 1.00 97.12 85 GLN A C 1
ATOM 643 O O . GLN A 1 85 ? 3.130 5.070 -2.162 1.00 97.12 85 GLN A O 1
ATOM 648 N N . ALA A 1 86 ? 4.277 5.354 -4.079 1.00 96.25 86 ALA A N 1
ATOM 649 C CA . ALA A 1 86 ? 4.571 3.946 -4.293 1.00 96.25 86 ALA A CA 1
ATOM 650 C C . ALA A 1 86 ? 5.839 3.836 -5.137 1.00 96.25 86 ALA A C 1
ATOM 652 O O . ALA A 1 86 ? 5.783 4.106 -6.330 1.00 96.25 86 ALA A O 1
ATOM 653 N N . LEU A 1 87 ? 6.992 3.543 -4.527 1.00 93.12 87 LEU A N 1
ATOM 654 C CA . LEU A 1 87 ? 8.279 3.714 -5.211 1.00 93.12 87 LEU A CA 1
ATOM 655 C C . LEU A 1 87 ? 8.501 2.698 -6.336 1.00 93.12 87 LEU A C 1
ATOM 657 O O . LEU A 1 87 ? 8.319 1.494 -6.149 1.00 93.12 87 LEU A O 1
ATOM 661 N N . ALA A 1 88 ? 9.010 3.193 -7.464 1.00 75.56 88 ALA A N 1
ATOM 662 C CA . ALA A 1 88 ? 9.429 2.376 -8.592 1.00 75.56 88 ALA A CA 1
ATOM 663 C C . ALA A 1 88 ? 10.940 2.075 -8.522 1.00 75.56 88 ALA A C 1
ATOM 665 O O . ALA A 1 88 ? 11.764 2.899 -8.912 1.00 75.56 88 ALA A O 1
ATOM 666 N N . TYR A 1 89 ? 11.331 0.893 -8.036 1.00 74.19 89 TYR A N 1
ATOM 667 C CA . TYR A 1 89 ? 12.711 0.391 -8.156 1.00 74.19 89 TYR A CA 1
ATOM 668 C C . TYR A 1 89 ? 12.735 -0.867 -9.031 1.00 74.19 89 TYR A C 1
ATOM 670 O O . TYR A 1 89 ? 12.496 -1.979 -8.565 1.00 74.19 89 TYR A O 1
ATOM 678 N N . LEU A 1 90 ? 13.006 -0.661 -10.323 1.00 63.56 90 LEU A N 1
ATOM 679 C CA . LEU A 1 90 ? 12.715 -1.601 -11.417 1.00 63.56 90 LEU A CA 1
ATOM 680 C C . LEU A 1 90 ? 13.426 -2.962 -11.349 1.00 63.56 90 LEU A C 1
ATOM 682 O O . LEU A 1 90 ? 12.979 -3.898 -12.002 1.00 63.56 90 LEU A O 1
ATOM 686 N N . THR A 1 91 ? 14.525 -3.107 -10.606 1.00 74.75 91 THR A N 1
ATOM 687 C CA . THR A 1 91 ? 15.292 -4.367 -10.607 1.00 74.75 91 THR A CA 1
ATOM 688 C C . THR A 1 91 ? 14.752 -5.414 -9.642 1.00 74.75 91 THR A C 1
ATOM 690 O O . THR A 1 91 ? 14.943 -6.601 -9.884 1.00 74.75 91 THR A O 1
ATOM 693 N N . ASP A 1 92 ? 14.077 -4.984 -8.574 1.00 82.00 92 ASP A N 1
ATOM 694 C CA . ASP A 1 92 ? 13.644 -5.861 -7.476 1.00 82.00 92 ASP A CA 1
ATOM 695 C C . ASP A 1 92 ? 12.141 -5.744 -7.175 1.00 82.00 92 ASP A C 1
ATOM 697 O O . ASP A 1 92 ? 11.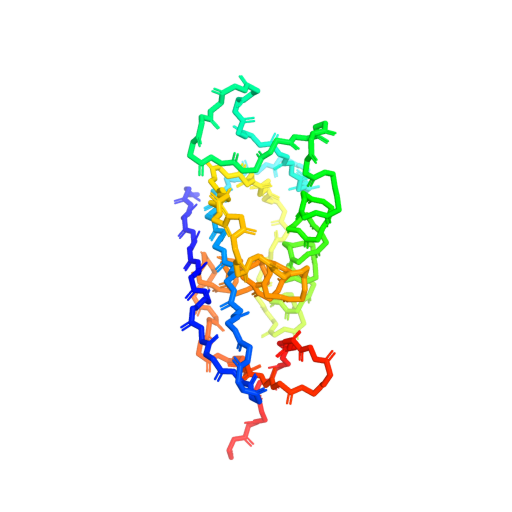664 -6.300 -6.185 1.00 82.00 92 ASP A O 1
ATOM 701 N N . LEU A 1 93 ? 11.392 -5.016 -8.009 1.00 86.06 93 LEU A N 1
ATOM 702 C CA . LEU A 1 93 ? 9.940 -4.878 -7.902 1.00 86.06 93 LEU A CA 1
ATOM 703 C C . LEU A 1 93 ? 9.248 -6.240 -8.020 1.00 86.06 93 LEU A C 1
ATOM 705 O O . LEU A 1 93 ? 9.572 -7.062 -8.879 1.00 86.06 93 LEU A O 1
ATOM 709 N N . ASP A 1 94 ? 8.288 -6.474 -7.132 1.00 93.94 94 ASP A N 1
ATOM 710 C CA . ASP A 1 94 ? 7.513 -7.708 -7.088 1.00 93.94 94 ASP A CA 1
ATOM 711 C C . ASP A 1 94 ? 6.077 -7.406 -6.651 1.00 93.94 94 ASP A C 1
ATOM 713 O O . ASP A 1 94 ? 5.859 -6.718 -5.653 1.00 93.94 94 ASP A O 1
ATOM 717 N N . GLU A 1 95 ? 5.094 -7.923 -7.391 1.00 95.50 95 GLU A N 1
ATOM 718 C CA . GLU A 1 95 ? 3.671 -7.656 -7.143 1.00 95.50 95 GLU A CA 1
ATOM 719 C C . GLU A 1 95 ? 3.256 -8.038 -5.720 1.00 95.50 95 GLU A C 1
ATOM 721 O O . GLU A 1 95 ? 2.579 -7.267 -5.043 1.00 95.50 95 GLU A O 1
ATOM 726 N N . SER A 1 96 ? 3.715 -9.192 -5.223 1.00 97.12 96 SER A N 1
ATOM 727 C CA . SER A 1 96 ? 3.375 -9.647 -3.872 1.00 97.12 96 SER A CA 1
ATOM 728 C C . SER A 1 96 ? 4.011 -8.764 -2.797 1.00 97.12 96 SER A C 1
ATOM 730 O O . SER A 1 96 ? 3.401 -8.510 -1.760 1.00 97.12 96 SER A O 1
ATOM 732 N N . ALA A 1 97 ? 5.215 -8.236 -3.049 1.00 96.50 97 ALA A N 1
ATOM 733 C CA . ALA A 1 97 ? 5.862 -7.286 -2.151 1.00 96.50 97 ALA A CA 1
ATOM 734 C C . ALA A 1 97 ? 5.141 -5.930 -2.123 1.00 96.50 97 ALA A C 1
ATOM 736 O O . ALA A 1 97 ? 4.995 -5.341 -1.050 1.00 96.50 97 ALA A O 1
ATOM 737 N N . VAL A 1 98 ? 4.684 -5.438 -3.279 1.00 97.62 98 VAL A N 1
ATOM 738 C CA . VAL A 1 98 ? 3.911 -4.190 -3.394 1.00 97.62 98 VAL A CA 1
ATOM 739 C C . VAL A 1 98 ? 2.539 -4.335 -2.738 1.00 97.62 98 VAL A C 1
ATOM 741 O O . VAL A 1 98 ? 2.141 -3.467 -1.962 1.00 97.62 98 VAL A O 1
ATOM 744 N N . HIS A 1 99 ? 1.853 -5.456 -2.971 1.00 98.44 99 HIS A N 1
ATOM 745 C CA . HIS A 1 99 ? 0.599 -5.793 -2.296 1.00 98.44 99 HIS A CA 1
ATOM 746 C C . HIS A 1 99 ? 0.775 -5.825 -0.774 1.00 98.44 99 HIS A C 1
ATOM 748 O O . HIS A 1 99 ? 0.087 -5.095 -0.058 1.00 98.44 99 HIS A O 1
ATOM 754 N N . ALA A 1 100 ? 1.762 -6.576 -0.274 1.00 98.25 100 ALA A N 1
ATOM 755 C CA . ALA A 1 100 ? 2.049 -6.660 1.156 1.00 98.25 100 ALA A CA 1
ATOM 756 C C . ALA A 1 100 ? 2.400 -5.292 1.766 1.00 98.25 100 ALA A C 1
ATOM 758 O O . ALA A 1 100 ? 2.002 -4.994 2.894 1.00 98.25 100 ALA A O 1
ATOM 759 N N . ALA A 1 101 ? 3.111 -4.438 1.020 1.00 98.25 101 ALA A N 1
ATOM 760 C CA . ALA A 1 101 ? 3.379 -3.067 1.436 1.00 98.25 101 ALA A CA 1
ATOM 761 C C . ALA A 1 101 ? 2.097 -2.225 1.519 1.00 98.25 101 ALA A C 1
ATOM 763 O O . ALA A 1 101 ? 1.941 -1.474 2.478 1.00 98.25 101 ALA A O 1
ATOM 764 N N . GLY A 1 102 ? 1.157 -2.386 0.583 1.00 98.62 102 GLY A N 1
ATOM 765 C CA . GLY A 1 102 ? -0.164 -1.755 0.650 1.00 98.62 102 GLY A CA 1
ATOM 766 C C . GLY A 1 102 ? -0.949 -2.160 1.900 1.00 98.62 102 GLY A C 1
ATOM 767 O O . GLY A 1 102 ? -1.449 -1.290 2.615 1.00 98.62 102 GLY A O 1
ATOM 768 N N . VAL A 1 103 ? -0.981 -3.460 2.216 1.00 98.69 103 VAL A N 1
ATOM 769 C CA . VAL A 1 103 ? -1.649 -3.984 3.421 1.00 98.69 103 VAL A CA 1
ATOM 770 C C . VAL A 1 103 ? -1.048 -3.373 4.689 1.00 98.69 103 VAL A C 1
ATOM 772 O O . VAL A 1 103 ? -1.767 -2.837 5.535 1.00 98.69 103 VAL A O 1
ATOM 775 N N . LEU A 1 104 ? 0.279 -3.435 4.826 1.00 98.62 104 LEU A N 1
ATOM 776 C CA . LEU A 1 104 ? 0.961 -2.992 6.042 1.00 98.62 104 LEU A CA 1
ATOM 777 C C . LEU A 1 104 ? 1.003 -1.466 6.175 1.00 98.62 104 LEU A C 1
ATOM 779 O O . LEU A 1 104 ? 0.978 -0.979 7.299 1.00 98.62 104 LEU A O 1
ATOM 783 N N . ALA A 1 105 ? 0.973 -0.704 5.076 1.00 98.75 105 ALA A N 1
ATOM 784 C CA . ALA A 1 105 ? 0.823 0.751 5.130 1.00 98.75 105 ALA A CA 1
ATOM 785 C C . ALA A 1 105 ? -0.549 1.161 5.695 1.00 98.75 105 ALA A C 1
ATOM 787 O O . ALA A 1 105 ? -0.643 2.125 6.453 1.00 98.75 105 ALA A O 1
ATOM 788 N N . VAL A 1 106 ? -1.618 0.419 5.379 1.00 98.56 106 VAL A N 1
ATOM 789 C CA . VAL A 1 106 ? -2.924 0.619 6.029 1.00 98.56 106 VAL A CA 1
ATOM 790 C C . VAL A 1 106 ? -2.850 0.236 7.501 1.00 98.56 106 VAL A C 1
ATOM 792 O O . VAL A 1 106 ? -3.283 1.012 8.351 1.00 98.56 106 VAL A O 1
ATOM 795 N N . ALA A 1 107 ? -2.271 -0.922 7.825 1.00 98.06 107 ALA A N 1
ATOM 796 C CA . ALA A 1 107 ? -2.119 -1.345 9.214 1.00 98.06 107 ALA A CA 1
ATOM 797 C C . ALA A 1 107 ? -1.345 -0.309 10.051 1.00 98.06 107 ALA A C 1
ATOM 799 O O . ALA A 1 107 ? -1.774 0.008 11.158 1.00 98.06 107 ALA A O 1
ATOM 800 N N . ASP A 1 108 ? -0.276 0.278 9.510 1.00 98.56 108 ASP A N 1
ATOM 801 C CA . ASP A 1 108 ? 0.479 1.372 10.129 1.00 98.56 108 ASP A CA 1
ATOM 802 C C . ASP A 1 108 ? -0.390 2.621 10.355 1.00 98.56 108 ASP A C 1
ATOM 804 O O . ASP A 1 108 ? -0.491 3.115 11.479 1.00 98.56 108 ASP A O 1
ATOM 808 N N . ALA A 1 109 ? -1.135 3.070 9.334 1.00 98.19 109 ALA A N 1
ATOM 809 C CA . ALA A 1 109 ? -2.019 4.238 9.437 1.00 98.19 109 ALA A CA 1
ATOM 810 C C . ALA A 1 109 ? -3.092 4.104 10.536 1.00 98.19 109 ALA A C 1
ATOM 812 O O . ALA A 1 109 ? -3.577 5.110 11.064 1.00 98.19 109 ALA A O 1
ATOM 813 N N . PHE A 1 110 ? -3.488 2.871 10.857 1.00 96.94 110 PHE A N 1
ATOM 814 C CA . PHE A 1 110 ? -4.466 2.547 11.894 1.00 96.94 110 PHE A CA 1
ATOM 815 C C . PHE A 1 110 ? -3.836 2.037 13.202 1.00 96.94 110 PHE A C 1
ATOM 817 O O . PHE A 1 110 ? -4.576 1.708 14.127 1.00 96.94 110 PHE A O 1
ATOM 824 N N . GLY A 1 111 ? -2.502 2.006 13.312 1.00 96.44 111 GLY A N 1
ATOM 825 C CA . GLY A 1 111 ? -1.793 1.568 14.518 1.00 96.44 111 GLY A CA 1
ATOM 826 C C . GLY A 1 111 ? -1.977 0.082 14.843 1.00 96.44 111 GLY A C 1
ATOM 827 O O . GLY A 1 111 ? -2.029 -0.279 16.013 1.00 96.44 111 GLY A O 1
ATOM 828 N N . ALA A 1 112 ? -2.127 -0.762 13.821 1.00 96.31 112 ALA A N 1
ATOM 829 C CA . ALA A 1 112 ? -2.372 -2.201 13.932 1.00 96.31 112 ALA A CA 1
ATOM 830 C C . ALA A 1 112 ? -1.253 -3.061 13.317 1.00 96.31 112 ALA A C 1
ATOM 832 O O . ALA A 1 112 ? -1.420 -4.271 13.191 1.00 96.31 112 ALA A O 1
ATOM 833 N N . GLN A 1 113 ? -0.136 -2.462 12.885 1.00 95.25 113 GLN A N 1
ATOM 834 C CA . GLN A 1 113 ? 0.933 -3.175 12.172 1.00 95.25 113 GLN A CA 1
ATOM 835 C C . GLN A 1 113 ? 1.545 -4.325 12.992 1.00 95.25 113 GLN A C 1
ATOM 837 O O . GLN A 1 113 ? 1.923 -5.346 12.429 1.00 95.25 113 GLN A O 1
ATOM 842 N N . ASP A 1 114 ? 1.617 -4.182 14.315 1.00 95.19 114 ASP A N 1
ATOM 843 C CA . ASP A 1 114 ? 2.118 -5.188 15.260 1.00 95.19 114 ASP A CA 1
ATOM 844 C C . ASP A 1 114 ? 1.206 -6.418 15.403 1.00 95.19 114 ASP A C 1
ATOM 846 O O . ASP A 1 114 ? 1.601 -7.414 16.004 1.00 95.19 114 ASP A O 1
ATOM 850 N N . ARG A 1 115 ? -0.002 -6.366 14.831 1.00 96.38 115 ARG A N 1
ATOM 851 C CA . ARG A 1 115 ? -0.984 -7.457 14.827 1.00 96.38 115 ARG A CA 1
ATOM 852 C C . ARG A 1 115 ? -0.944 -8.290 13.545 1.00 96.38 115 ARG A C 1
ATOM 854 O O . ARG A 1 115 ? -1.876 -9.059 13.303 1.00 96.38 115 ARG A O 1
ATOM 861 N N . PHE A 1 116 ? 0.084 -8.112 12.717 1.00 97.19 116 PHE A N 1
ATOM 862 C CA . PHE A 1 116 ? 0.248 -8.817 11.453 1.00 97.19 116 PHE A CA 1
ATOM 863 C C . PHE A 1 116 ? 1.628 -9.457 11.313 1.00 97.19 116 PHE A C 1
ATOM 865 O O . PHE A 1 116 ? 2.658 -8.847 11.600 1.00 97.19 116 PHE A O 1
ATOM 872 N N . ASP A 1 117 ? 1.637 -10.658 10.743 1.00 97.06 117 ASP A N 1
ATOM 873 C CA . ASP A 1 117 ? 2.838 -11.377 10.349 1.00 97.06 117 ASP A CA 1
ATOM 874 C C . ASP A 1 117 ? 3.071 -11.238 8.842 1.00 97.06 117 ASP A C 1
ATOM 876 O O . ASP A 1 117 ? 2.164 -11.425 8.027 1.00 97.06 117 ASP A O 1
ATOM 880 N N . LEU A 1 118 ? 4.319 -10.950 8.467 1.00 97.00 118 LEU A N 1
ATOM 881 C CA . LEU A 1 118 ? 4.777 -10.914 7.079 1.00 97.00 118 LEU A CA 1
ATOM 882 C C . LEU A 1 118 ? 5.599 -12.169 6.771 1.00 97.00 118 LEU A C 1
ATOM 884 O O . LEU A 1 118 ? 6.751 -12.295 7.207 1.00 97.00 118 LEU A O 1
ATOM 888 N N . THR A 1 119 ? 5.032 -13.069 5.972 1.00 96.44 119 THR A N 1
ATOM 889 C CA . THR A 1 119 ? 5.650 -14.349 5.601 1.00 96.44 119 THR A CA 1
ATOM 890 C C . THR A 1 119 ? 5.926 -14.433 4.102 1.00 96.44 119 THR A C 1
ATOM 892 O O . THR A 1 119 ? 5.411 -13.642 3.313 1.00 96.44 119 THR A O 1
ATOM 895 N N . PHE A 1 120 ? 6.802 -15.362 3.713 1.00 95.50 120 PHE A N 1
ATOM 896 C CA . PHE A 1 120 ? 7.132 -15.620 2.314 1.00 95.50 120 PHE A CA 1
ATOM 897 C C . PHE A 1 120 ? 6.837 -17.083 1.979 1.00 95.50 120 PHE A C 1
ATOM 899 O O . PHE A 1 120 ? 7.508 -17.971 2.505 1.00 95.50 120 PHE A O 1
ATOM 906 N N . ASP A 1 121 ? 5.870 -17.304 1.092 1.00 92.62 121 ASP A N 1
ATOM 907 C CA . ASP A 1 121 ? 5.504 -18.609 0.535 1.00 92.62 121 ASP A CA 1
ATOM 908 C C . ASP A 1 121 ? 5.066 -18.431 -0.925 1.00 92.62 121 ASP A C 1
ATOM 910 O O . ASP A 1 121 ? 3.951 -17.984 -1.213 1.00 92.62 121 ASP A O 1
ATOM 914 N N . ALA A 1 122 ? 6.008 -18.682 -1.842 1.00 90.06 122 ALA A N 1
ATOM 915 C CA . ALA A 1 122 ? 5.898 -18.363 -3.270 1.00 90.06 122 ALA A CA 1
ATOM 916 C C . ALA A 1 122 ? 5.496 -16.896 -3.570 1.00 90.06 122 ALA A C 1
ATOM 918 O O . ALA A 1 122 ? 4.991 -16.597 -4.648 1.00 90.06 122 ALA A O 1
ATOM 919 N N . GLY A 1 123 ? 5.728 -15.992 -2.614 1.00 94.50 123 GLY A N 1
ATOM 920 C CA . GLY A 1 123 ? 5.311 -14.591 -2.621 1.00 94.50 123 GLY A CA 1
ATOM 921 C C . GLY A 1 123 ? 5.149 -14.069 -1.191 1.00 94.50 123 GLY A C 1
ATOM 922 O O . GLY A 1 123 ? 5.053 -14.853 -0.241 1.00 94.50 123 GLY A O 1
ATOM 923 N N . TRP A 1 124 ? 5.154 -12.752 -1.018 1.00 97.19 124 TRP A N 1
ATOM 924 C CA . TRP A 1 124 ? 4.907 -12.115 0.273 1.00 97.19 124 TRP A CA 1
ATOM 925 C C . TRP A 1 124 ? 3.427 -12.149 0.622 1.00 97.19 124 TRP A C 1
ATOM 927 O O . TRP A 1 124 ? 2.569 -11.865 -0.209 1.00 97.19 124 TRP A O 1
ATOM 937 N N . ARG A 1 125 ? 3.134 -12.508 1.871 1.00 97.12 125 ARG A N 1
ATOM 938 C CA . ARG A 1 125 ? 1.773 -12.577 2.399 1.00 97.12 125 ARG A CA 1
ATOM 939 C C . ARG A 1 125 ? 1.715 -11.937 3.769 1.00 97.12 125 ARG A C 1
ATOM 941 O O . ARG A 1 125 ? 2.630 -12.107 4.577 1.00 97.12 125 ARG A O 1
ATOM 948 N N . VAL A 1 126 ? 0.617 -11.236 4.015 1.00 97.62 126 VAL A N 1
ATOM 949 C CA . VAL A 1 126 ? 0.306 -10.630 5.305 1.00 97.62 126 VAL A CA 1
ATOM 950 C C . VAL A 1 126 ? -0.873 -11.376 5.910 1.00 97.62 126 VAL A C 1
ATOM 952 O O . VAL A 1 126 ? -1.908 -11.533 5.264 1.00 97.62 126 VAL A O 1
ATOM 955 N N . THR A 1 127 ? -0.714 -11.850 7.139 1.00 95.88 127 THR A N 1
ATOM 956 C CA . THR A 1 127 ? -1.764 -12.557 7.882 1.00 95.88 127 THR A CA 1
ATOM 957 C C . THR A 1 127 ? -1.886 -11.973 9.283 1.00 95.88 127 THR A C 1
ATOM 959 O O . THR A 1 127 ? -0.864 -11.571 9.837 1.00 95.88 127 THR A O 1
ATOM 962 N N . PRO A 1 128 ? -3.085 -11.926 9.889 1.00 94.62 128 PRO A N 1
ATOM 963 C CA . PRO A 1 128 ? -3.214 -11.587 11.302 1.00 94.62 128 PRO A CA 1
ATOM 964 C C . PRO A 1 128 ? -2.309 -12.472 12.163 1.00 94.62 128 PRO A C 1
ATOM 966 O O . PRO A 1 128 ? -2.278 -13.691 11.968 1.00 94.62 128 PRO A O 1
ATOM 969 N N . SER A 1 129 ? -1.590 -11.872 13.108 1.00 92.00 129 SER A N 1
ATOM 970 C CA . SER A 1 129 ? -0.771 -12.619 14.058 1.00 92.00 129 SER A CA 1
ATOM 971 C C . SER A 1 129 ? -1.676 -13.457 14.958 1.00 92.00 129 SER A C 1
ATOM 973 O O . SER A 1 129 ? -2.737 -13.008 15.405 1.00 92.00 129 SER A O 1
ATOM 975 N N . SER A 1 130 ? -1.267 -14.696 15.229 1.00 78.62 130 SER A N 1
ATOM 976 C CA . SER A 1 130 ? -1.978 -15.529 16.201 1.00 78.62 130 SER A CA 1
ATOM 977 C C . SER A 1 130 ? -1.843 -14.909 17.597 1.00 78.62 130 SER A C 1
ATOM 979 O O . SER A 1 130 ? -0.749 -14.454 17.939 1.00 78.62 130 SER A O 1
ATOM 981 N N . PRO A 1 131 ? -2.911 -14.872 18.417 1.00 63.09 131 PRO A N 1
ATOM 982 C CA . PRO A 1 131 ? -2.761 -14.500 19.815 1.00 63.09 131 PRO A CA 1
ATOM 983 C C . PRO A 1 131 ? -1.803 -15.495 20.482 1.00 63.09 131 PRO A C 1
ATOM 985 O O . PRO A 1 131 ? -1.951 -16.707 20.305 1.00 63.09 131 PRO A O 1
ATOM 988 N N . ALA A 1 132 ? -0.801 -14.960 21.181 1.00 53.44 132 ALA A N 1
ATOM 989 C CA . ALA A 1 132 ? 0.088 -15.739 22.037 1.00 53.44 132 ALA A CA 1
ATOM 990 C C . ALA A 1 132 ? -0.678 -16.398 23.193 1.00 53.44 132 ALA A C 1
ATOM 992 O O . ALA A 1 132 ? -1.690 -15.809 23.646 1.00 53.44 132 ALA A O 1
#

Sequence (132 aa):
MTRVGEFRLQRQKNGRGYFGHVKVRVTPSATSSVSWAIPDGDPASLQTRADAEFVEAALAGVRDGLDLVRALGTEVDGHQVEIVQALAYLTDLDESAVHAAGVLAVADAFGAQDRFDLTFDAGWRVTPSSPA

InterPro domains:
  IPR014721 Small ribosomal subunit protein uS5 domain 2-type fold, subgroup [G3DSA:3.30.230.10] (2-115)
  IPR020568 Ribosomal protein uS5 domain 2-type superfamily [SSF54211] (6-110)

Radius of gyration: 14.12 Å; Cα contacts (8 Å, |Δi|>4): 289; chains: 1; bounding box: 38×32×40 Å

Organism: NCBI:txid1804986